Protein AF-A0A174QVT2-F1 (afdb_monomer_lite)

pLDDT: mean 77.17, std 11.47, range [38.91, 91.38]

Structure (mmCIF, N/CA/C/O backbone):
data_AF-A0A174QVT2-F1
#
_entry.id   AF-A0A174QVT2-F1
#
loop_
_atom_site.group_PDB
_atom_site.id
_atom_site.type_symbol
_atom_site.label_atom_id
_atom_site.label_alt_id
_atom_site.label_comp_id
_atom_site.label_asym_id
_atom_site.label_entity_id
_atom_site.label_seq_id
_atom_site.pdbx_PDB_ins_code
_atom_site.Cartn_x
_atom_site.Cartn_y
_atom_site.Cartn_z
_atom_site.occupancy
_atom_site.B_iso_or_equiv
_atom_site.auth_seq_id
_atom_site.auth_comp_id
_atom_site.auth_asym_id
_atom_site.auth_atom_id
_atom_site.pdbx_PDB_model_num
ATOM 1 N N . MET A 1 1 ? -6.992 -41.290 1.937 1.00 38.91 1 MET A N 1
ATOM 2 C CA . MET A 1 1 ? -6.572 -40.037 2.601 1.00 38.91 1 MET A CA 1
ATOM 3 C C . MET A 1 1 ? -5.264 -39.587 1.961 1.00 38.91 1 MET A C 1
ATOM 5 O O . MET A 1 1 ? -4.237 -40.200 2.207 1.00 38.91 1 MET A O 1
ATOM 9 N N . PHE A 1 2 ? -5.311 -38.614 1.048 1.00 46.06 2 PHE A N 1
ATOM 10 C CA . PHE A 1 2 ? -4.118 -38.094 0.371 1.00 46.06 2 PHE A CA 1
ATOM 11 C C . PHE A 1 2 ? -3.526 -36.971 1.222 1.00 46.06 2 PHE A C 1
ATOM 13 O O . PHE A 1 2 ? -4.049 -35.858 1.233 1.00 46.06 2 PHE A O 1
ATOM 20 N N . ILE A 1 3 ? -2.455 -37.260 1.960 1.00 54.50 3 ILE A N 1
ATOM 21 C CA . ILE A 1 3 ? -1.665 -36.220 2.625 1.00 54.50 3 ILE A CA 1
ATOM 22 C C . ILE A 1 3 ? -0.915 -35.483 1.514 1.00 54.50 3 ILE A C 1
ATOM 24 O O . ILE A 1 3 ? 0.111 -35.940 1.015 1.00 54.50 3 ILE A O 1
ATOM 28 N N . LYS A 1 4 ? -1.485 -34.367 1.058 1.00 50.62 4 LYS A N 1
ATOM 29 C CA . LYS A 1 4 ? -0.863 -33.487 0.071 1.00 50.62 4 LYS A CA 1
ATOM 30 C C . LYS A 1 4 ? 0.300 -32.790 0.774 1.00 50.62 4 LYS A C 1
ATOM 32 O O . LYS A 1 4 ? 0.084 -31.892 1.582 1.00 50.62 4 LYS A O 1
ATOM 37 N N . ALA A 1 5 ? 1.526 -33.235 0.511 1.00 61.81 5 ALA A N 1
ATOM 38 C CA . ALA A 1 5 ? 2.719 -32.550 0.981 1.00 61.81 5 ALA A CA 1
ATOM 39 C C . ALA A 1 5 ? 2.767 -31.166 0.317 1.00 61.81 5 ALA A C 1
ATOM 41 O O . ALA A 1 5 ? 3.156 -31.027 -0.842 1.00 61.81 5 ALA A O 1
ATOM 42 N N . VAL A 1 6 ? 2.311 -30.139 1.033 1.00 60.53 6 VAL A N 1
ATOM 43 C CA . VAL A 1 6 ? 2.534 -28.750 0.639 1.00 60.53 6 VAL A CA 1
ATOM 44 C C . VAL A 1 6 ? 4.022 -28.513 0.834 1.00 60.53 6 VAL A C 1
ATOM 46 O O . VAL A 1 6 ? 4.498 -28.354 1.955 1.00 60.53 6 VAL A O 1
ATOM 49 N N . THR A 1 7 ? 4.785 -28.565 -0.254 1.00 64.94 7 THR A N 1
ATOM 50 C CA . THR A 1 7 ? 6.199 -28.200 -0.240 1.00 64.94 7 THR A CA 1
ATOM 51 C C . THR A 1 7 ? 6.291 -26.711 0.064 1.00 64.94 7 THR A C 1
ATOM 53 O O . THR A 1 7 ? 6.201 -25.874 -0.836 1.00 64.94 7 THR A O 1
ATOM 56 N N . VAL A 1 8 ? 6.414 -26.373 1.346 1.00 65.69 8 VAL A N 1
ATOM 57 C CA . VAL A 1 8 ? 6.615 -24.992 1.776 1.00 65.69 8 VAL A CA 1
ATOM 58 C C . VAL A 1 8 ? 7.982 -24.551 1.245 1.00 65.69 8 VAL A C 1
ATOM 60 O O . VAL A 1 8 ? 8.975 -25.256 1.460 1.00 65.69 8 VAL A O 1
ATOM 63 N N . PRO A 1 9 ? 8.071 -23.428 0.511 1.00 67.19 9 PRO A N 1
ATOM 64 C CA . PRO A 1 9 ? 9.353 -22.939 0.030 1.00 67.19 9 PRO A CA 1
ATOM 65 C C . PRO A 1 9 ? 10.296 -22.720 1.215 1.00 67.19 9 PRO A C 1
ATOM 67 O O . PRO A 1 9 ? 9.901 -22.224 2.268 1.00 67.19 9 PRO A O 1
ATOM 70 N N . THR A 1 10 ? 11.562 -23.105 1.056 1.00 77.56 10 THR A N 1
ATOM 71 C CA . THR A 1 10 ? 12.560 -22.988 2.125 1.00 77.56 10 THR A CA 1
ATOM 72 C C . THR A 1 10 ? 12.653 -21.542 2.633 1.00 77.56 10 THR A C 1
ATOM 74 O O . THR A 1 10 ? 12.598 -20.615 1.819 1.00 77.56 10 THR A O 1
ATOM 77 N N . PRO A 1 11 ? 12.892 -21.308 3.939 1.00 77.69 11 PRO A N 1
ATOM 78 C CA . PRO A 1 11 ? 12.957 -19.957 4.511 1.00 77.69 11 PRO A CA 1
ATOM 79 C C . PRO A 1 11 ? 13.921 -19.017 3.770 1.00 77.69 11 PRO A C 1
ATOM 81 O O . PRO A 1 11 ? 13.664 -17.824 3.623 1.00 77.69 11 PRO A O 1
ATOM 84 N N . ARG A 1 12 ? 15.016 -19.565 3.220 1.00 79.12 12 ARG A N 1
ATOM 85 C CA . ARG A 1 12 ? 15.968 -18.828 2.373 1.00 79.12 12 ARG A CA 1
ATOM 86 C C . ARG A 1 12 ? 15.350 -18.341 1.054 1.00 79.12 12 ARG A C 1
ATOM 88 O O . ARG A 1 12 ? 15.647 -17.224 0.640 1.00 79.12 12 ARG A O 1
ATOM 95 N N . 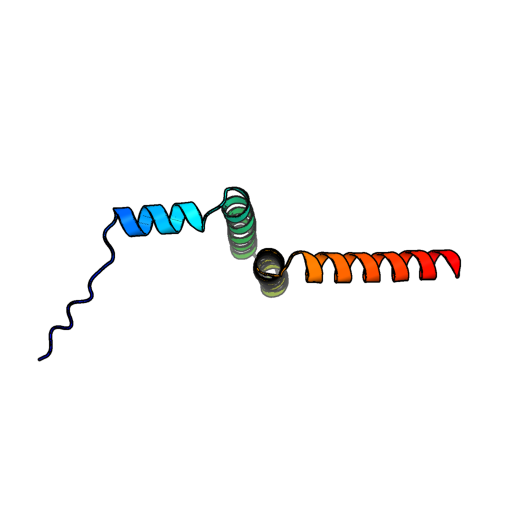ARG A 1 13 ? 14.498 -19.148 0.407 1.00 75.00 13 ARG A N 1
ATOM 96 C CA . ARG A 1 13 ? 13.776 -18.771 -0.822 1.00 75.00 13 ARG A CA 1
ATOM 97 C C . ARG A 1 13 ? 12.754 -17.674 -0.537 1.00 75.00 13 ARG A C 1
ATOM 99 O O . ARG A 1 13 ? 12.738 -16.685 -1.259 1.00 75.00 13 ARG A O 1
ATOM 106 N N . ILE A 1 14 ? 11.998 -17.798 0.557 1.00 78.12 14 ILE A N 1
ATOM 107 C CA . ILE A 1 14 ? 11.033 -16.775 0.990 1.00 78.12 14 ILE A CA 1
ATOM 108 C C . ILE A 1 14 ? 11.749 -15.453 1.280 1.00 78.12 14 ILE A C 1
ATOM 110 O O . ILE A 1 14 ? 11.365 -14.418 0.748 1.00 78.12 14 ILE A O 1
ATOM 114 N N . LYS A 1 15 ? 12.843 -15.479 2.053 1.00 76.81 15 LYS A N 1
ATOM 115 C CA . LYS A 1 15 ? 13.619 -14.270 2.368 1.00 76.81 15 LYS A CA 1
ATOM 116 C C . LYS A 1 15 ? 14.164 -13.584 1.115 1.00 76.81 15 LYS A C 1
ATOM 118 O O . LYS A 1 15 ? 14.161 -12.360 1.052 1.00 76.81 15 LYS A O 1
ATOM 123 N N . ARG A 1 16 ? 14.641 -14.350 0.128 1.00 79.19 16 ARG A N 1
ATOM 124 C CA . ARG A 1 16 ? 15.161 -13.794 -1.130 1.00 79.19 16 ARG A CA 1
ATOM 125 C C . ARG A 1 16 ? 14.046 -13.177 -1.974 1.00 79.19 16 ARG A C 1
ATOM 127 O O . ARG A 1 16 ? 14.221 -12.062 -2.438 1.00 79.19 16 ARG A O 1
ATOM 134 N N . TYR A 1 17 ? 12.909 -13.859 -2.086 1.00 75.62 17 TYR A N 1
ATOM 135 C CA . TYR A 1 17 ? 11.723 -13.352 -2.779 1.00 75.62 17 TYR A CA 1
ATOM 136 C C . TYR A 1 17 ? 11.179 -12.072 -2.131 1.00 75.62 17 TYR A C 1
ATOM 138 O O . TYR A 1 17 ? 10.908 -11.092 -2.815 1.00 75.62 17 TYR A O 1
ATOM 146 N N . LEU A 1 18 ? 11.099 -12.042 -0.798 1.00 71.62 18 LEU A N 1
ATOM 147 C CA . LEU A 1 18 ? 10.715 -10.842 -0.058 1.00 71.62 18 LEU A CA 1
ATOM 148 C C . LEU A 1 18 ? 11.724 -9.716 -0.260 1.00 71.62 18 LEU A C 1
ATOM 150 O O . LEU A 1 18 ? 11.319 -8.588 -0.464 1.00 71.62 18 LEU A O 1
ATOM 154 N N . LYS A 1 19 ? 13.031 -9.986 -0.244 1.00 75.62 19 LYS A N 1
ATOM 155 C CA . LYS A 1 19 ? 14.037 -8.933 -0.443 1.00 75.62 19 LYS A CA 1
ATOM 156 C C . LYS A 1 19 ? 13.982 -8.314 -1.846 1.00 75.62 19 LYS A C 1
ATOM 158 O O . LYS A 1 19 ? 14.320 -7.148 -1.994 1.00 75.62 19 LYS A O 1
ATOM 163 N N . ASP A 1 20 ? 13.572 -9.098 -2.836 1.00 75.69 20 ASP A N 1
ATOM 164 C CA . ASP A 1 20 ? 13.415 -8.671 -4.228 1.00 75.69 20 ASP A CA 1
ATOM 165 C C . ASP A 1 20 ? 12.136 -7.841 -4.429 1.00 75.69 20 ASP A C 1
ATOM 167 O O . ASP A 1 20 ? 12.143 -6.809 -5.086 1.00 75.69 20 ASP A O 1
ATOM 171 N N . LYS A 1 21 ? 11.037 -8.252 -3.784 1.00 70.69 21 LYS A N 1
ATOM 172 C CA . LYS A 1 21 ? 9.731 -7.581 -3.872 1.00 70.69 21 LYS A CA 1
ATOM 173 C C . LYS A 1 21 ? 9.561 -6.412 -2.895 1.00 70.69 21 LYS A C 1
ATOM 175 O O . LYS A 1 21 ? 8.710 -5.562 -3.119 1.00 70.69 21 LYS A O 1
ATOM 180 N N . CYS A 1 22 ? 10.293 -6.379 -1.786 1.00 70.25 22 CYS A N 1
ATOM 181 C CA . CYS A 1 22 ? 10.096 -5.426 -0.691 1.00 70.25 22 CYS A CA 1
ATOM 182 C C . CYS A 1 22 ? 11.183 -4.343 -0.749 1.00 70.25 22 CYS A C 1
ATOM 184 O O . CYS A 1 22 ? 12.158 -4.358 0.010 1.00 70.25 22 CYS A O 1
ATOM 186 N N . THR A 1 23 ? 11.037 -3.425 -1.707 1.00 81.31 23 THR A N 1
ATOM 187 C CA . THR A 1 23 ? 11.892 -2.238 -1.815 1.00 81.31 23 THR A CA 1
ATOM 188 C C . THR A 1 23 ? 11.625 -1.290 -0.639 1.00 81.31 23 THR A C 1
ATOM 190 O O . THR A 1 23 ? 10.568 -1.326 -0.003 1.00 81.31 23 THR A O 1
ATOM 193 N N . LYS A 1 24 ? 12.603 -0.438 -0.308 1.00 80.94 24 LYS A N 1
ATOM 194 C CA . LYS A 1 24 ? 12.486 0.496 0.828 1.00 80.94 24 LYS A CA 1
ATOM 195 C C . LYS A 1 24 ? 11.299 1.451 0.671 1.00 80.94 24 LYS A C 1
ATOM 197 O O . LYS A 1 24 ? 10.631 1.749 1.655 1.00 80.94 24 LYS A O 1
ATOM 202 N N . GLU A 1 25 ? 11.043 1.892 -0.557 1.00 81.62 25 GLU A N 1
ATOM 203 C CA . GLU A 1 25 ? 9.947 2.803 -0.894 1.00 81.62 25 GLU A CA 1
ATOM 204 C C . GLU A 1 25 ? 8.588 2.137 -0.676 1.00 81.62 25 GLU A C 1
ATOM 206 O O . GLU A 1 25 ? 7.758 2.685 0.045 1.00 81.62 25 GLU A O 1
ATOM 211 N N . ARG A 1 26 ? 8.403 0.903 -1.160 1.00 83.25 26 ARG A N 1
ATOM 212 C CA . ARG A 1 26 ? 7.177 0.117 -0.943 1.00 83.25 26 ARG A CA 1
ATOM 213 C C . ARG A 1 26 ? 6.860 -0.085 0.532 1.00 83.25 26 ARG A C 1
ATOM 215 O O . ARG A 1 26 ? 5.721 0.088 0.958 1.00 83.25 26 ARG A O 1
ATOM 222 N N . ILE A 1 27 ? 7.879 -0.428 1.325 1.00 85.69 27 ILE A N 1
ATOM 223 C CA . ILE A 1 27 ? 7.729 -0.601 2.776 1.00 85.69 27 ILE A CA 1
ATOM 224 C C . ILE A 1 27 ? 7.248 0.701 3.414 1.00 85.69 27 ILE A C 1
ATOM 226 O O . ILE A 1 27 ? 6.348 0.669 4.249 1.00 85.69 27 ILE A O 1
ATOM 230 N N . LEU A 1 28 ? 7.829 1.835 3.018 1.00 87.62 28 LEU A N 1
ATOM 231 C CA . LEU A 1 28 ? 7.460 3.140 3.552 1.00 87.62 28 LEU A CA 1
ATOM 232 C C . LEU A 1 28 ? 6.024 3.509 3.166 1.00 87.62 28 LEU A C 1
ATOM 234 O O . LEU A 1 28 ? 5.249 3.882 4.042 1.00 87.62 28 LEU A O 1
ATOM 238 N N . VAL A 1 29 ? 5.646 3.339 1.896 1.00 87.56 29 VAL A N 1
ATOM 239 C CA . VAL A 1 29 ? 4.291 3.624 1.393 1.00 87.56 29 VAL A CA 1
ATOM 240 C C . VAL A 1 29 ? 3.249 2.784 2.128 1.00 87.56 29 VAL A C 1
ATOM 242 O O . VAL A 1 29 ? 2.290 3.328 2.677 1.00 87.56 29 VAL A O 1
ATOM 245 N N . TYR A 1 30 ? 3.449 1.468 2.224 1.00 86.25 30 TYR A N 1
ATOM 246 C CA . TYR A 1 30 ? 2.506 0.600 2.928 1.00 86.25 30 TYR A CA 1
ATOM 247 C C . TYR A 1 30 ? 2.476 0.856 4.438 1.00 86.25 30 TYR A C 1
ATOM 249 O O . TYR A 1 30 ? 1.401 0.791 5.038 1.00 86.25 30 TYR A O 1
ATOM 257 N N . ALA A 1 31 ? 3.610 1.186 5.064 1.00 88.88 31 ALA A N 1
ATOM 258 C CA . ALA A 1 31 ? 3.646 1.573 6.474 1.00 88.88 31 ALA A CA 1
ATOM 259 C C . ALA A 1 31 ? 2.852 2.865 6.726 1.00 88.88 31 ALA A C 1
ATOM 261 O O . ALA A 1 31 ? 2.108 2.944 7.700 1.00 88.88 31 ALA A O 1
ATOM 262 N N . LEU A 1 32 ? 2.950 3.849 5.827 1.00 90.12 32 LEU A N 1
ATOM 263 C CA . LEU A 1 32 ? 2.214 5.108 5.934 1.00 90.12 32 LEU A CA 1
ATOM 264 C C . LEU A 1 32 ? 0.701 4.897 5.765 1.00 90.12 32 LEU A C 1
ATOM 266 O O . LEU A 1 32 ? -0.086 5.408 6.558 1.00 90.12 32 LEU A O 1
ATOM 270 N N . ILE A 1 33 ? 0.300 4.099 4.769 1.00 90.88 33 ILE A N 1
ATOM 271 C CA . ILE A 1 33 ? -1.107 3.770 4.497 1.00 90.88 33 ILE A CA 1
ATOM 272 C C . ILE A 1 33 ? -1.715 2.997 5.668 1.00 90.88 33 ILE A C 1
ATOM 274 O O . ILE A 1 33 ? -2.754 3.388 6.195 1.00 90.88 33 ILE A O 1
ATOM 278 N N . SER A 1 34 ? -1.061 1.917 6.101 1.00 90.00 34 SER A N 1
ATOM 279 C CA . SER A 1 34 ? -1.541 1.098 7.221 1.00 90.00 34 SER A CA 1
ATOM 280 C C . SER A 1 34 ? -1.573 1.881 8.533 1.00 90.00 34 SER A C 1
ATOM 282 O O . SER A 1 34 ? -2.563 1.799 9.258 1.00 90.00 34 SER A O 1
ATOM 284 N N . GLY A 1 35 ? -0.554 2.700 8.807 1.00 91.38 35 GLY A N 1
ATOM 285 C CA . GLY A 1 35 ? -0.533 3.603 9.955 1.00 91.38 35 GLY A CA 1
ATOM 286 C C . GLY A 1 35 ? -1.690 4.604 9.927 1.00 91.38 35 GLY A C 1
ATOM 287 O O . GLY A 1 35 ? -2.408 4.734 10.916 1.00 91.38 35 GLY A O 1
ATOM 288 N N . GLY A 1 36 ? -1.929 5.247 8.780 1.00 87.94 36 GLY A N 1
ATOM 289 C CA . GLY A 1 36 ? -3.047 6.173 8.592 1.00 87.94 36 GLY A CA 1
ATOM 290 C C . GLY A 1 36 ? -4.409 5.508 8.804 1.00 87.94 36 GLY A C 1
ATOM 291 O O . GLY A 1 36 ? -5.244 6.040 9.531 1.00 87.94 36 GLY A O 1
ATOM 292 N N . ILE A 1 37 ? -4.612 4.307 8.250 1.00 89.88 37 ILE A N 1
ATOM 293 C CA . ILE A 1 37 ? -5.846 3.527 8.439 1.00 89.88 37 ILE A CA 1
ATOM 294 C C . ILE A 1 37 ? -6.061 3.195 9.917 1.00 89.88 37 ILE A C 1
ATOM 296 O O . ILE A 1 37 ? -7.184 3.321 10.404 1.00 89.88 37 ILE A O 1
ATOM 300 N N . ILE A 1 38 ? -5.013 2.794 10.642 1.00 89.06 38 ILE A N 1
ATOM 301 C CA . ILE A 1 38 ? -5.105 2.479 12.073 1.00 89.06 38 ILE A CA 1
ATOM 302 C C . ILE A 1 38 ? -5.518 3.719 12.870 1.00 89.06 38 ILE A C 1
ATOM 304 O O . ILE A 1 38 ? -6.461 3.635 13.652 1.00 89.06 38 ILE A O 1
ATOM 308 N N . ILE A 1 39 ? -4.869 4.865 12.640 1.00 89.06 39 ILE A N 1
ATOM 309 C CA . ILE A 1 39 ? -5.190 6.124 13.334 1.00 89.06 39 ILE A CA 1
ATOM 310 C C . ILE A 1 39 ? -6.654 6.504 13.094 1.00 89.06 39 ILE A C 1
ATOM 312 O O . ILE A 1 39 ? -7.404 6.694 14.047 1.00 89.06 39 ILE A O 1
ATOM 316 N N . ILE A 1 40 ? -7.089 6.512 11.831 1.00 88.00 40 ILE A N 1
ATOM 317 C CA . ILE A 1 40 ? -8.474 6.836 11.465 1.00 88.00 40 ILE A CA 1
ATOM 318 C C . ILE A 1 40 ? -9.459 5.847 12.094 1.00 88.00 40 ILE A C 1
ATOM 320 O O . ILE A 1 40 ? -10.545 6.234 12.510 1.00 88.00 40 ILE A O 1
ATOM 324 N N . SER A 1 41 ? -9.101 4.564 12.161 1.00 84.69 41 SER A N 1
ATOM 325 C CA . SER A 1 41 ? -9.971 3.532 12.733 1.00 84.69 41 SER A CA 1
ATOM 326 C C . SER A 1 41 ? -10.175 3.717 14.239 1.00 84.69 41 SER A C 1
ATOM 328 O O . SER A 1 41 ? -11.260 3.415 14.742 1.00 84.69 41 SER A O 1
ATOM 330 N N . LEU A 1 42 ? -9.159 4.224 14.944 1.00 87.38 42 LEU A N 1
ATOM 331 C CA . LEU A 1 42 ? -9.195 4.485 16.385 1.00 87.38 42 LEU A CA 1
ATOM 332 C C . LEU A 1 42 ? -9.985 5.753 16.753 1.00 87.38 42 LEU A C 1
ATOM 334 O O . LEU A 1 42 ? -10.530 5.821 17.851 1.00 87.38 42 LEU A O 1
ATOM 338 N N . GLU A 1 43 ? -10.083 6.739 15.862 1.00 84.69 43 GLU A N 1
ATOM 339 C CA . GLU A 1 43 ? -10.810 7.990 16.119 1.00 84.69 43 GLU A CA 1
ATOM 340 C C . GLU A 1 43 ? -12.301 7.872 15.809 1.00 84.69 43 GLU A C 1
ATOM 342 O O . GLU A 1 43 ? -12.662 7.381 14.747 1.00 84.69 43 GLU A O 1
ATOM 347 N N . ASP A 1 44 ? -13.197 8.379 16.663 1.00 80.44 44 ASP A N 1
ATOM 348 C CA . ASP A 1 44 ? -14.657 8.352 16.450 1.00 80.44 44 ASP A CA 1
ATOM 349 C C . ASP A 1 44 ? -15.185 9.462 15.527 1.00 80.44 44 ASP A C 1
ATOM 351 O O . ASP A 1 44 ? -16.005 10.306 15.883 1.00 80.44 44 ASP A O 1
ATOM 355 N N . ILE A 1 45 ? -14.718 9.436 14.279 1.00 80.50 45 ILE A N 1
ATOM 356 C CA . ILE A 1 45 ? -15.186 10.322 13.212 1.00 80.50 45 ILE A CA 1
ATOM 357 C C . ILE A 1 45 ? -16.406 9.698 12.507 1.00 80.50 45 ILE A C 1
ATOM 359 O O . ILE A 1 45 ? -16.426 8.508 12.189 1.00 80.50 45 ILE A O 1
ATOM 363 N N . LYS A 1 46 ? -17.442 10.488 12.199 1.00 75.25 46 LYS A N 1
ATOM 364 C CA . LYS A 1 46 ? -18.507 10.056 11.271 1.00 75.25 46 LYS A CA 1
ATOM 365 C C . LYS A 1 46 ? -17.928 9.975 9.852 1.00 75.25 46 LYS A C 1
ATOM 367 O O . LYS A 1 46 ? -17.290 10.920 9.420 1.00 75.25 46 LYS A O 1
ATOM 372 N N . LEU A 1 47 ? -18.194 8.887 9.119 1.00 81.81 47 LEU A N 1
ATOM 373 C CA . LEU A 1 47 ? -17.668 8.614 7.761 1.00 81.81 47 LEU A CA 1
ATOM 374 C C . LEU A 1 47 ? -16.179 8.205 7.678 1.00 81.81 47 LEU A C 1
ATOM 376 O O . LEU A 1 47 ? -15.550 8.443 6.651 1.00 81.81 47 LEU A O 1
ATOM 380 N N . LYS A 1 48 ? -15.626 7.490 8.674 1.00 81.88 48 LYS A N 1
ATOM 381 C CA . LYS A 1 48 ? -14.252 6.915 8.619 1.00 81.88 48 LYS A CA 1
ATOM 382 C C . LYS A 1 48 ? -13.965 6.095 7.351 1.00 81.88 48 LYS A C 1
ATOM 384 O O . LYS A 1 48 ? -12.824 5.992 6.915 1.00 81.88 48 LYS A O 1
ATOM 389 N N . GLY A 1 49 ? -15.006 5.517 6.749 1.00 82.44 49 GLY A N 1
ATOM 390 C CA . GLY A 1 49 ? -14.892 4.720 5.529 1.00 82.44 49 GLY A CA 1
ATOM 391 C C . GLY A 1 49 ? -14.333 5.498 4.336 1.00 82.44 49 GLY A C 1
ATOM 392 O O . GLY A 1 49 ? -13.562 4.926 3.577 1.00 82.44 49 GLY A O 1
ATOM 393 N N . LEU A 1 50 ? -14.651 6.791 4.193 1.00 86.06 50 LEU A N 1
ATOM 394 C CA . LEU A 1 50 ? -14.151 7.609 3.081 1.00 86.06 50 LEU A CA 1
ATOM 395 C C . LEU A 1 50 ? -12.620 7.755 3.094 1.00 86.06 50 LEU A C 1
ATOM 397 O O . LEU A 1 50 ? -11.992 7.353 2.119 1.00 86.06 50 LEU A O 1
ATOM 401 N N . PRO A 1 51 ? -11.984 8.265 4.165 1.00 86.25 51 PRO A N 1
ATOM 402 C CA . PRO A 1 51 ? -10.532 8.410 4.187 1.00 86.25 51 PRO A CA 1
ATOM 403 C C . PRO A 1 51 ? -9.798 7.059 4.172 1.00 86.25 51 PRO A C 1
ATOM 405 O O . PRO A 1 51 ? -8.734 6.966 3.564 1.00 86.25 51 PRO A O 1
ATOM 408 N N . ILE A 1 52 ? -10.373 5.993 4.745 1.00 88.31 52 ILE A N 1
ATOM 409 C CA . ILE A 1 52 ? -9.810 4.635 4.634 1.00 88.31 52 ILE A CA 1
ATOM 410 C C . ILE A 1 52 ? -9.833 4.154 3.177 1.00 88.31 52 ILE A C 1
ATOM 412 O O . ILE A 1 52 ? -8.825 3.654 2.682 1.00 88.31 52 ILE A O 1
ATOM 416 N N . LEU A 1 53 ? -10.956 4.328 2.473 1.00 88.25 53 LEU A N 1
ATOM 417 C CA . LEU A 1 53 ? -11.077 3.943 1.067 1.00 88.25 53 LEU A CA 1
ATOM 418 C C . LEU A 1 53 ? -10.110 4.748 0.188 1.00 88.25 53 LEU A C 1
ATOM 420 O O . LEU A 1 53 ? -9.462 4.172 -0.680 1.00 88.25 53 LEU A O 1
ATOM 424 N N . SER A 1 54 ? -9.956 6.049 0.447 1.00 86.44 54 SER A N 1
ATOM 425 C CA . SER A 1 54 ? -8.985 6.901 -0.248 1.00 86.44 54 SER A CA 1
ATOM 426 C C . SER A 1 54 ? -7.543 6.436 -0.030 1.00 86.44 54 SER A C 1
ATOM 428 O O . SER A 1 54 ? -6.768 6.375 -0.981 1.00 86.44 54 SER A O 1
ATOM 430 N N . LEU A 1 55 ? -7.176 6.059 1.199 1.00 89.44 55 LEU A N 1
ATOM 431 C CA . LEU A 1 55 ? -5.848 5.517 1.509 1.00 89.44 55 LEU A CA 1
ATOM 432 C C . LEU A 1 55 ? -5.592 4.175 0.812 1.00 89.44 55 LEU A C 1
ATOM 434 O O . LEU A 1 55 ? -4.502 3.950 0.286 1.00 89.44 55 LEU A O 1
ATOM 438 N N . LEU A 1 56 ? -6.599 3.301 0.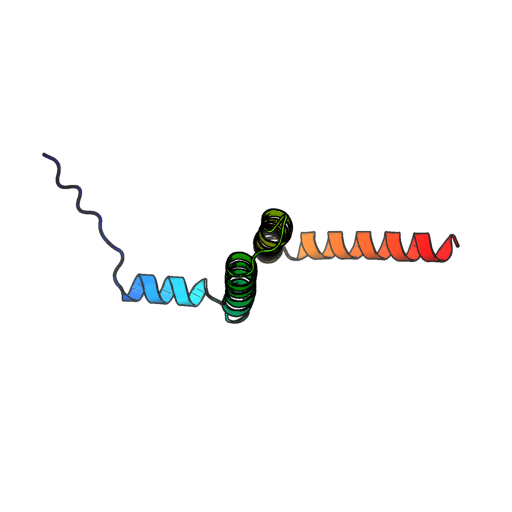764 1.00 89.12 56 LEU A N 1
ATOM 439 C CA . LEU A 1 56 ? -6.518 2.046 0.016 1.00 89.12 56 LEU A CA 1
ATOM 440 C C . LEU A 1 56 ? -6.390 2.289 -1.489 1.00 89.12 56 LEU A C 1
ATOM 442 O O . LEU A 1 56 ? -5.571 1.642 -2.140 1.00 89.12 56 LEU A O 1
ATOM 446 N N . TYR A 1 57 ? -7.155 3.239 -2.030 1.00 88.69 57 TYR A N 1
ATOM 447 C CA . TYR A 1 57 ? -7.066 3.637 -3.431 1.00 88.69 57 TYR A CA 1
ATOM 448 C C . TYR A 1 57 ? -5.659 4.130 -3.775 1.00 88.69 57 TYR A C 1
ATOM 450 O O . TYR A 1 57 ? -5.083 3.658 -4.747 1.00 88.69 57 TYR A O 1
ATOM 458 N N . LEU A 1 58 ? -5.062 4.988 -2.941 1.00 88.00 58 LEU A N 1
ATOM 459 C CA . LEU A 1 58 ? -3.686 5.457 -3.129 1.00 88.00 58 LEU A CA 1
ATOM 460 C C . LEU A 1 58 ? -2.674 4.305 -3.148 1.00 88.00 58 LEU A C 1
ATOM 462 O O . LEU A 1 58 ? -1.789 4.286 -4.002 1.00 88.00 58 LEU A O 1
ATOM 466 N N . GLY A 1 59 ? -2.823 3.326 -2.252 1.00 88.06 59 GLY A N 1
ATOM 467 C CA . GLY A 1 59 ? -1.983 2.127 -2.253 1.00 88.06 59 GLY A CA 1
ATOM 468 C C . GLY A 1 59 ? -2.123 1.303 -3.530 1.00 88.06 59 GLY A C 1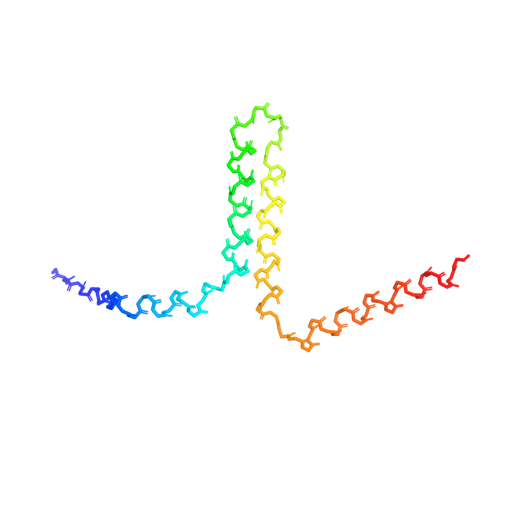
ATOM 469 O O . GLY A 1 59 ? -1.124 0.858 -4.090 1.00 88.06 59 GLY A O 1
ATOM 470 N N . PHE A 1 60 ? -3.353 1.141 -4.020 1.00 86.19 60 PHE A N 1
ATOM 471 C CA . PHE A 1 60 ? -3.618 0.430 -5.267 1.00 86.19 60 PHE A CA 1
ATOM 472 C C . PHE A 1 60 ? -3.071 1.184 -6.485 1.00 86.19 60 PHE A C 1
ATOM 474 O O . PHE A 1 60 ? -2.419 0.586 -7.335 1.00 86.19 60 PHE A O 1
ATOM 481 N N . SER A 1 61 ? -3.279 2.499 -6.559 1.00 85.88 61 SER A N 1
ATOM 482 C CA . SER A 1 61 ? -2.740 3.334 -7.633 1.00 85.88 61 SER A CA 1
ATOM 483 C C . SER A 1 61 ? -1.216 3.305 -7.666 1.00 85.88 61 SER A C 1
ATOM 485 O O . SER A 1 61 ? -0.645 3.194 -8.746 1.00 85.88 61 SER A O 1
ATOM 487 N N . TYR A 1 62 ? -0.558 3.354 -6.505 1.00 86.62 62 TYR A N 1
ATOM 488 C CA . TYR A 1 62 ? 0.895 3.214 -6.422 1.00 86.62 62 TYR A CA 1
ATOM 489 C C . TYR A 1 62 ? 1.365 1.876 -7.009 1.00 86.62 62 TYR A C 1
ATOM 491 O O . TYR A 1 62 ? 2.271 1.861 -7.836 1.00 86.62 62 TYR A O 1
ATOM 499 N N . GLU A 1 63 ? 0.702 0.771 -6.657 1.00 84.06 63 GLU A N 1
ATOM 500 C CA . GLU A 1 63 ? 1.037 -0.560 -7.178 1.00 84.06 63 GLU A CA 1
ATOM 501 C C . GLU A 1 63 ? 0.884 -0.648 -8.700 1.00 84.06 63 GLU A C 1
ATOM 503 O O . GLU A 1 63 ? 1.737 -1.222 -9.381 1.00 84.06 63 GLU A O 1
ATOM 508 N N . VAL A 1 64 ? -0.198 -0.066 -9.229 1.00 84.94 64 VAL A N 1
ATOM 509 C CA . VAL A 1 64 ? -0.464 -0.002 -10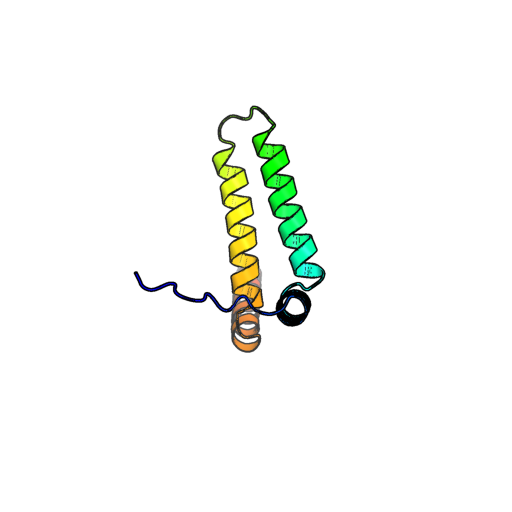.669 1.00 84.94 64 VAL A CA 1
ATOM 510 C C . VAL A 1 64 ? 0.613 0.815 -11.372 1.00 84.94 64 VAL A C 1
ATOM 512 O O . VAL A 1 64 ? 1.136 0.360 -12.384 1.00 84.94 64 VAL A O 1
ATOM 515 N N . ILE A 1 65 ? 0.983 1.980 -10.837 1.00 84.56 65 ILE A N 1
ATOM 516 C CA . ILE A 1 65 ? 2.028 2.838 -11.412 1.00 84.56 65 ILE A CA 1
ATOM 517 C C . ILE A 1 65 ? 3.378 2.116 -11.414 1.00 84.56 65 ILE A C 1
ATOM 519 O O . ILE A 1 65 ? 4.054 2.107 -12.436 1.00 84.56 65 ILE A O 1
ATOM 523 N N . GLU A 1 66 ? 3.750 1.469 -10.308 1.00 81.44 66 GLU A N 1
ATOM 524 C CA . GLU A 1 66 ? 5.027 0.755 -10.183 1.00 81.44 66 GLU A CA 1
ATOM 525 C C . GLU A 1 66 ? 5.137 -0.441 -11.148 1.00 81.44 66 GLU A C 1
ATOM 527 O O . GLU A 1 66 ? 6.230 -0.766 -11.607 1.00 81.44 66 GLU A O 1
ATOM 532 N N . HIS A 1 67 ? 4.015 -1.088 -11.478 1.00 81.12 67 HIS A N 1
ATOM 533 C CA . HIS A 1 67 ? 3.968 -2.203 -12.433 1.00 81.12 67 HIS A CA 1
ATOM 534 C C . HIS A 1 67 ? 3.659 -1.779 -13.875 1.00 81.12 67 HIS A C 1
ATOM 536 O O . HIS A 1 67 ? 3.636 -2.636 -14.759 1.00 81.12 67 HIS A O 1
ATOM 542 N N . THR A 1 68 ? 3.394 -0.497 -14.126 1.00 81.38 68 THR A N 1
ATOM 543 C CA . THR A 1 68 ? 3.154 0.014 -15.478 1.00 81.38 68 THR A CA 1
ATOM 544 C C . THR A 1 68 ? 4.486 0.279 -16.168 1.00 81.38 68 THR A C 1
ATOM 546 O O . THR A 1 68 ? 5.405 0.837 -15.572 1.00 81.38 68 THR A O 1
ATOM 549 N N . ASP A 1 69 ? 4.589 -0.087 -17.446 1.00 79.50 69 ASP A N 1
ATOM 550 C CA . ASP A 1 69 ? 5.790 0.180 -18.232 1.00 79.50 69 ASP A CA 1
ATOM 551 C C . ASP A 1 69 ? 6.104 1.680 -18.287 1.00 79.50 69 ASP A C 1
ATOM 553 O O . ASP A 1 69 ? 5.239 2.518 -18.563 1.00 79.50 69 ASP A O 1
ATOM 557 N N . ASN A 1 70 ? 7.380 2.016 -18.090 1.00 77.00 70 ASN A N 1
ATOM 558 C CA . ASN A 1 70 ? 7.856 3.400 -18.068 1.00 77.00 70 ASN A CA 1
ATOM 559 C C . ASN A 1 70 ? 7.526 4.169 -19.357 1.00 77.00 70 ASN A C 1
ATOM 561 O O . ASN A 1 70 ? 7.349 5.383 -19.315 1.00 77.00 70 ASN A O 1
ATOM 565 N N . GLU A 1 71 ? 7.444 3.492 -20.505 1.00 73.88 71 GLU A N 1
ATOM 566 C CA . GLU A 1 71 ? 7.082 4.121 -21.782 1.00 73.88 71 GLU A CA 1
ATOM 567 C C . GLU A 1 71 ? 5.632 4.612 -21.787 1.00 73.88 71 GLU A C 1
ATOM 569 O O . GLU A 1 71 ? 5.371 5.753 -22.169 1.00 73.88 71 GLU A O 1
ATOM 574 N N . ILE A 1 72 ? 4.713 3.783 -21.285 1.00 75.94 72 ILE A N 1
ATOM 575 C CA . ILE A 1 72 ? 3.290 4.113 -21.145 1.00 75.94 72 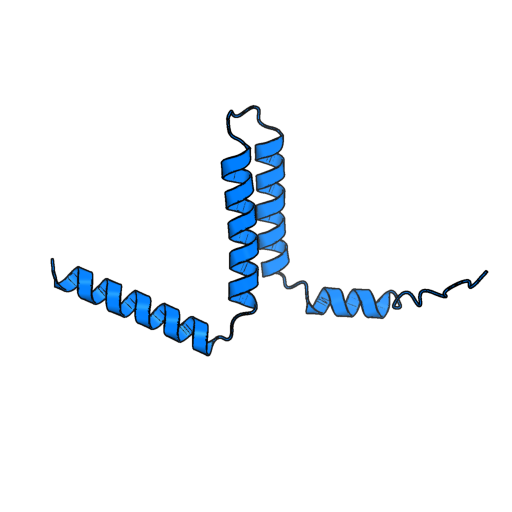ILE A CA 1
ATOM 576 C C . ILE A 1 72 ? 3.119 5.210 -20.092 1.00 75.94 72 ILE A C 1
ATOM 578 O O . ILE A 1 72 ? 2.366 6.165 -20.278 1.00 75.94 72 ILE A O 1
ATOM 582 N N . LEU A 1 73 ? 3.856 5.113 -18.986 1.00 75.56 73 LEU A N 1
ATOM 583 C CA . LEU A 1 73 ? 3.806 6.120 -17.935 1.00 75.56 73 LEU A CA 1
ATOM 584 C C . LEU A 1 73 ? 4.293 7.487 -18.451 1.00 75.56 73 LEU A C 1
ATOM 586 O O . LEU A 1 73 ? 3.646 8.511 -18.231 1.00 75.56 73 LEU A O 1
ATOM 590 N N . ASN A 1 74 ? 5.390 7.505 -19.213 1.00 77.88 74 ASN A N 1
ATOM 591 C CA . ASN A 1 74 ? 5.935 8.720 -19.816 1.00 77.88 74 ASN A CA 1
ATOM 592 C C . ASN A 1 74 ? 5.029 9.312 -20.901 1.00 77.88 74 ASN A C 1
ATOM 594 O O . ASN A 1 74 ? 4.969 10.538 -21.022 1.00 77.88 74 ASN A O 1
ATOM 598 N N . SER A 1 75 ? 4.318 8.489 -21.682 1.00 78.50 75 SER A N 1
ATOM 599 C CA . SER A 1 75 ? 3.341 9.002 -22.650 1.00 78.50 75 SER A CA 1
ATOM 600 C C . SER A 1 75 ? 2.162 9.667 -21.944 1.00 78.50 75 SER A C 1
ATOM 602 O O . SER A 1 75 ? 1.801 10.784 -22.301 1.00 78.50 75 SER A O 1
ATOM 604 N N . ILE A 1 76 ? 1.638 9.049 -20.879 1.00 78.00 76 ILE A N 1
ATOM 605 C CA . ILE A 1 76 ? 0.561 9.629 -20.063 1.00 78.00 76 ILE A CA 1
ATOM 606 C C . ILE A 1 76 ? 1.008 10.964 -19.450 1.00 78.00 76 ILE A C 1
ATOM 608 O O . ILE A 1 76 ? 0.289 11.958 -19.545 1.00 78.00 76 ILE A O 1
ATOM 612 N N . TYR A 1 77 ? 2.211 11.030 -18.867 1.00 77.56 77 TYR A N 1
ATOM 613 C CA . TYR A 1 77 ? 2.728 12.284 -18.308 1.00 77.56 77 TYR A CA 1
ATOM 614 C C . TYR A 1 77 ? 2.923 13.375 -19.367 1.00 77.56 77 TYR A C 1
ATOM 616 O O . TYR A 1 77 ? 2.627 14.541 -19.095 1.00 77.56 77 TYR A O 1
ATOM 624 N N . ARG A 1 78 ? 3.394 13.026 -20.574 1.00 74.56 78 ARG A N 1
ATOM 625 C CA . ARG A 1 78 ? 3.524 13.986 -21.682 1.00 74.56 78 ARG A CA 1
ATOM 626 C C . ARG A 1 78 ? 2.171 14.525 -22.129 1.00 74.56 78 ARG A C 1
ATOM 628 O O . ARG A 1 78 ? 2.059 15.737 -22.286 1.00 74.56 78 ARG A O 1
ATOM 635 N N . ASP A 1 79 ? 1.168 13.668 -22.284 1.00 75.81 79 ASP A N 1
ATOM 636 C CA . ASP A 1 79 ? -0.171 14.078 -22.720 1.00 75.81 79 ASP A CA 1
ATOM 637 C C . ASP A 1 79 ? -0.865 14.970 -21.684 1.00 75.81 79 ASP A C 1
ATOM 639 O O . ASP A 1 79 ? -1.482 15.975 -22.041 1.00 75.81 79 ASP A O 1
ATOM 643 N N . ILE A 1 80 ? -0.720 14.661 -20.390 1.00 76.38 80 ILE A N 1
ATOM 644 C CA . ILE A 1 80 ? -1.231 15.521 -19.312 1.00 76.38 80 ILE A CA 1
ATOM 645 C C . ILE A 1 80 ? -0.562 16.896 -19.369 1.00 76.38 80 ILE A C 1
ATOM 647 O O . ILE A 1 80 ? -1.248 17.914 -19.311 1.00 76.38 80 ILE A O 1
ATOM 651 N N . ASN A 1 81 ? 0.765 16.939 -19.512 1.00 71.00 81 ASN A N 1
ATOM 652 C CA . ASN A 1 81 ? 1.506 18.198 -19.543 1.00 71.00 81 ASN A CA 1
ATOM 653 C C . ASN A 1 81 ? 1.142 19.044 -20.775 1.00 71.00 81 ASN A C 1
ATOM 655 O O . ASN A 1 81 ? 0.949 20.251 -20.663 1.00 71.00 81 ASN A O 1
ATOM 659 N N . TYR A 1 82 ? 0.973 18.413 -21.940 1.00 63.84 82 TYR A N 1
ATOM 660 C CA . TYR A 1 82 ? 0.577 19.105 -23.167 1.00 63.84 82 TYR A CA 1
ATOM 661 C C . TYR A 1 82 ? -0.820 19.727 -23.043 1.00 63.84 82 TYR A C 1
ATOM 663 O O . TYR A 1 82 ? -1.002 20.901 -23.357 1.00 63.84 82 TYR A O 1
ATOM 671 N N . ASN A 1 83 ? -1.785 18.979 -22.500 1.00 62.91 83 ASN A N 1
ATOM 672 C CA . ASN A 1 83 ? -3.135 19.483 -22.243 1.00 62.91 83 ASN A CA 1
ATOM 673 C C . ASN A 1 83 ? -3.164 20.591 -21.181 1.00 62.91 83 ASN A C 1
ATOM 675 O O . ASN A 1 83 ? -3.976 21.510 -21.269 1.00 62.91 83 ASN A O 1
ATOM 679 N N . TYR A 1 84 ? -2.291 20.523 -20.176 1.00 62.88 84 TYR A N 1
ATOM 680 C CA . TYR A 1 84 ? -2.201 21.555 -19.145 1.00 62.88 84 TYR A CA 1
ATOM 681 C C . TYR A 1 84 ? -1.626 22.862 -19.703 1.0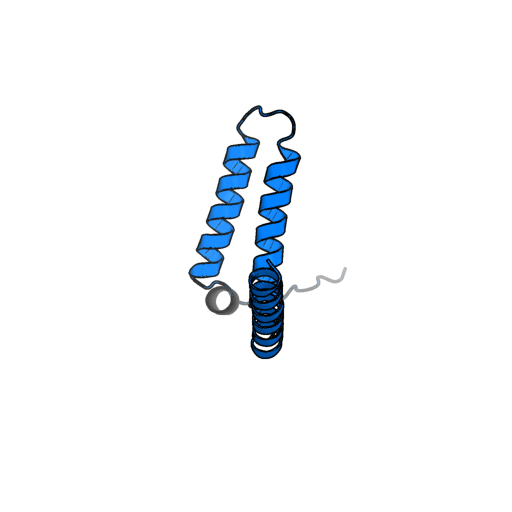0 62.88 84 TYR A C 1
ATOM 683 O O . TYR A 1 84 ? -2.178 23.930 -19.459 1.00 62.88 84 TYR A O 1
ATOM 691 N N . VAL A 1 85 ? -0.557 22.776 -20.502 1.00 62.72 85 VAL A N 1
ATOM 692 C CA . VAL A 1 85 ? 0.041 23.935 -21.183 1.00 62.72 85 VAL A CA 1
ATOM 693 C C . VAL A 1 85 ? -0.937 24.551 -22.182 1.00 62.72 85 VAL A C 1
ATOM 695 O O . VAL A 1 85 ? -1.055 25.771 -22.223 1.00 62.72 85 VAL A O 1
ATOM 698 N N . HIS A 1 86 ? -1.675 23.738 -22.942 1.00 58.00 86 HIS A N 1
ATOM 699 C CA . HIS A 1 86 ? -2.659 24.247 -23.898 1.00 58.00 86 HIS A CA 1
ATOM 700 C C . HIS A 1 86 ? -3.788 25.017 -23.196 1.00 58.00 86 HIS A C 1
ATOM 702 O O . HIS A 1 86 ? -4.046 26.164 -23.539 1.00 58.00 86 HIS A O 1
ATOM 708 N N . ASN A 1 87 ? -4.369 24.447 -22.133 1.00 60.62 87 ASN A N 1
ATOM 709 C CA . ASN A 1 87 ? -5.402 25.126 -21.341 1.00 60.62 87 ASN A CA 1
ATOM 710 C C . ASN A 1 87 ? -4.898 26.395 -20.632 1.00 60.62 87 ASN A C 1
ATOM 712 O O . ASN A 1 87 ? -5.696 27.274 -20.322 1.00 60.62 87 ASN A O 1
ATOM 716 N N . PHE A 1 88 ? -3.596 26.496 -20.348 1.00 57.38 88 PHE A N 1
ATOM 717 C CA . PHE A 1 88 ? -2.996 27.691 -19.750 1.00 57.38 88 PHE A CA 1
ATOM 718 C C . PHE A 1 88 ? -2.742 28.809 -20.775 1.00 57.38 88 PHE A C 1
ATOM 720 O O . PHE A 1 88 ? -2.679 29.971 -20.396 1.00 57.38 88 PHE A O 1
ATOM 727 N N . LEU A 1 89 ? -2.577 28.467 -22.056 1.00 60.31 89 LEU A N 1
ATOM 728 C CA . LEU A 1 89 ? -2.378 29.425 -23.151 1.00 60.31 89 LEU A CA 1
ATOM 729 C C . LEU A 1 89 ? -3.697 29.911 -23.775 1.00 60.31 89 LEU A C 1
ATOM 731 O O . LEU A 1 89 ? -3.690 30.924 -24.470 1.00 60.31 89 LEU A O 1
ATOM 735 N N . ASP A 1 90 ? -4.803 29.206 -23.525 1.00 55.97 90 ASP A N 1
ATOM 736 C CA . ASP A 1 90 ? -6.157 29.573 -23.966 1.00 55.97 90 ASP A CA 1
ATOM 737 C C . ASP A 1 90 ? -6.908 30.494 -22.967 1.00 55.97 90 ASP A C 1
ATOM 739 O O . ASP A 1 90 ? -8.079 30.812 -23.189 1.00 55.97 90 ASP A O 1
ATOM 743 N N . TYR A 1 91 ? -6.248 30.933 -21.884 1.00 50.09 91 TYR A N 1
ATOM 744 C CA . TYR A 1 91 ? -6.738 31.896 -20.879 1.00 50.09 91 TYR A CA 1
ATOM 745 C C . TYR A 1 91 ? -5.996 33.235 -20.971 1.00 50.09 91 TYR A C 1
ATOM 747 O O . TYR A 1 91 ? -6.657 34.280 -20.760 1.00 50.09 91 TYR A O 1
#

Secondary structure (DSSP, 8-state):
-------PPPHHHHHHHHHHH--HHHHHHHHHHHHHHHHHHHS--TTTHHHHHHHHHHHHHHHHHHHS-HHHHHHHHHHHHHHHHHHHH--

Radius of gyration: 20.84 Å; chains: 1; bounding box: 34×72×40 Å

Foldseek 3Di:
DDPPPPPDPDPVVVVVVCVVVPDPVLVVLVCVLVVVLVVLVPDPDPPSVVVNVVSVVVNVVVVVLVPDDPVVVVVVVVVVVVVVVVVVVVD

Organism: NCBI:txid1561

Sequence (91 aa):
MFIKAVTVPTPRRIKRYLKDKCTKERILVYALISGGIIIISLEDIKLKGLPILSLLYLGFSYEVIEHTDNEILNSIYRDINYNYVHNFLDY